Protein AF-B9SPA8-F1 (afdb_monomer_lite)

Radius of gyration: 14.14 Å; chains: 1; bounding box: 29×27×42 Å

Foldseek 3Di:
DPPPPPCDPVNLVVVLVVLVVVLVVLVVVCVVPVPPVVSVVSNVVSVVVNVVSVVVD

Organism: Ricinus communis (NCBI:txid3988)

Sequence (57 aa):
MQGGEEVSIEELASNLSTYKQQLHQVRELLVDDPYNSEYADMEKELKEVILSYDYLY

pLDDT: mean 86.08, std 15.44, range [38.47, 98.06]

Secondary structure (DSSP, 8-state):
--------HHHHHHHHHHHHHHHHHHHHHHHH-TT-HHHHHHHHHHHHHHHHHHTT-

Structure (mmCIF, N/CA/C/O backbone):
data_AF-B9SPA8-F1
#
_entry.id   AF-B9SPA8-F1
#
loop_
_atom_site.group_PDB
_atom_site.id
_atom_site.type_symbol
_atom_site.label_atom_id
_atom_site.label_alt_id
_atom_site.label_comp_id
_atom_site.label_asym_id
_atom_site.label_entity_id
_atom_site.label_seq_id
_atom_site.pdbx_PDB_ins_code
_atom_site.Cartn_x
_atom_site.Cartn_y
_atom_site.Cartn_z
_atom_site.occupancy
_atom_site.B_iso_or_equiv
_atom_site.auth_seq_id
_atom_site.auth_comp_id
_atom_site.auth_asym_id
_atom_site.auth_atom_id
_atom_site.pdbx_PDB_model_num
ATOM 1 N N . MET A 1 1 ? -5.258 18.176 27.388 1.00 38.47 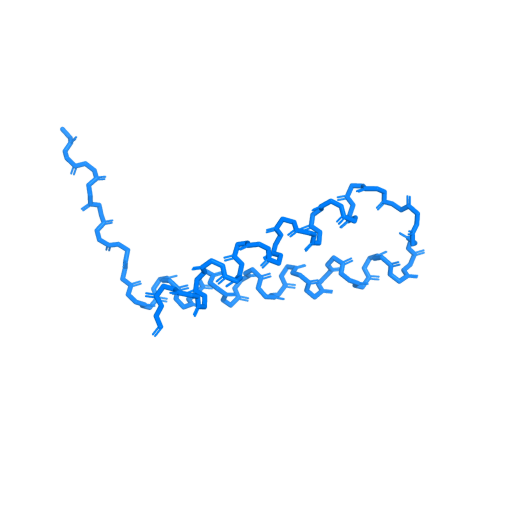1 MET A N 1
ATOM 2 C CA . MET A 1 1 ? -5.681 17.509 26.143 1.00 38.47 1 MET A CA 1
ATOM 3 C C . MET A 1 1 ? -5.472 16.016 26.340 1.00 38.47 1 MET A 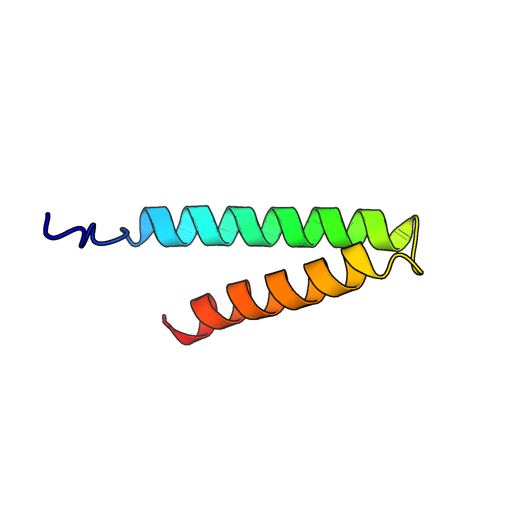C 1
ATOM 5 O O . MET A 1 1 ? -4.342 15.562 26.260 1.00 38.47 1 MET A O 1
ATOM 9 N N . GLN A 1 2 ? -6.516 15.280 26.723 1.00 45.59 2 GLN A N 1
ATOM 10 C CA . GLN A 1 2 ? -6.522 13.818 26.622 1.00 45.59 2 GLN A CA 1
ATOM 11 C C . GLN A 1 2 ? -7.042 13.509 25.217 1.00 45.59 2 GLN A C 1
ATOM 13 O O . GLN A 1 2 ? -8.244 13.502 24.993 1.00 45.59 2 GLN A O 1
ATOM 18 N N . GLY A 1 3 ? -6.125 13.403 24.254 1.00 47.50 3 GLY A N 1
ATOM 19 C CA . GLY A 1 3 ? -6.424 13.052 22.864 1.00 47.50 3 GLY A CA 1
ATOM 20 C C . GLY A 1 3 ? -6.527 11.541 22.702 1.00 47.50 3 GLY A C 1
ATOM 21 O O . GLY A 1 3 ? -5.699 10.941 22.029 1.00 47.50 3 GLY A O 1
ATOM 22 N N . GLY A 1 4 ? -7.479 10.933 23.404 1.00 49.09 4 GLY A N 1
ATOM 23 C CA . GLY A 1 4 ? -7.944 9.581 23.127 1.00 49.09 4 GLY A CA 1
ATOM 24 C C . GLY A 1 4 ? -9.270 9.695 22.394 1.00 49.09 4 GLY A C 1
ATOM 25 O O . GLY A 1 4 ? -10.311 9.502 23.010 1.00 49.09 4 GLY A O 1
ATOM 26 N N . GLU A 1 5 ? -9.245 10.103 21.125 1.00 61.09 5 GLU A N 1
ATOM 27 C CA . GLU A 1 5 ? -10.390 9.816 20.262 1.00 61.09 5 GLU A CA 1
ATOM 28 C C . GLU A 1 5 ? -10.397 8.301 20.070 1.00 61.09 5 GLU A C 1
ATOM 30 O O . GLU A 1 5 ? -9.468 7.730 19.495 1.00 61.09 5 GLU A O 1
ATOM 35 N N . GLU A 1 6 ? -11.393 7.638 20.654 1.00 65.19 6 GLU A N 1
ATOM 36 C CA . GLU A 1 6 ? -11.693 6.250 20.328 1.00 65.19 6 GLU A CA 1
ATOM 37 C C . GLU A 1 6 ? -11.997 6.203 18.831 1.00 65.19 6 GLU A C 1
ATOM 39 O O . GLU A 1 6 ? -13.039 6.680 18.390 1.00 65.19 6 GLU A O 1
ATOM 44 N N . VAL A 1 7 ? -11.057 5.678 18.042 1.00 66.44 7 VAL A N 1
ATOM 45 C CA . VAL A 1 7 ? -11.283 5.442 16.616 1.00 66.44 7 VAL A CA 1
ATOM 46 C C . VAL A 1 7 ? -12.400 4.409 16.510 1.00 66.44 7 VAL A C 1
ATOM 48 O O . VAL A 1 7 ? -12.267 3.285 17.002 1.00 66.44 7 VAL A O 1
ATOM 51 N N . SER A 1 8 ? -13.513 4.794 15.896 1.00 79.88 8 SER A N 1
ATOM 52 C CA . SER A 1 8 ? -14.697 3.944 15.785 1.00 79.88 8 SER A CA 1
ATOM 53 C C . SER A 1 8 ? -14.409 2.729 14.898 1.00 79.88 8 SER A C 1
ATOM 55 O O . SER A 1 8 ? -13.611 2.810 13.966 1.00 79.88 8 SER A O 1
ATOM 57 N N . ILE A 1 9 ? -15.114 1.610 15.105 1.00 78.12 9 ILE A N 1
ATOM 58 C CA . ILE A 1 9 ? -15.014 0.423 14.225 1.00 78.12 9 ILE A CA 1
ATOM 59 C C . ILE A 1 9 ? -15.256 0.802 12.752 1.00 78.12 9 ILE A C 1
ATOM 61 O O . ILE A 1 9 ? -14.597 0.283 11.855 1.00 78.12 9 ILE A O 1
ATOM 65 N N . GLU A 1 10 ? -16.164 1.744 12.499 1.00 82.19 10 GLU A N 1
ATOM 66 C CA . GLU A 1 10 ? -16.471 2.265 11.162 1.00 82.19 10 GLU A CA 1
ATOM 67 C C . GLU A 1 10 ? -15.298 3.052 10.555 1.00 82.19 10 GLU A C 1
ATOM 69 O O . GLU A 1 10 ? -14.980 2.882 9.377 1.00 82.19 10 GLU A O 1
ATOM 74 N N . GLU A 1 11 ? -14.609 3.865 11.359 1.00 82.44 11 GLU A N 1
ATOM 75 C CA . GLU A 1 11 ? -13.410 4.599 10.941 1.00 82.44 11 GLU A CA 1
ATOM 76 C C . GLU A 1 11 ? -12.246 3.639 10.677 1.00 82.44 11 GLU A C 1
ATOM 78 O O . GLU A 1 11 ? -11.553 3.774 9.670 1.00 82.44 11 GLU A O 1
ATOM 83 N N . LEU A 1 12 ? -12.080 2.609 11.514 1.00 81.19 12 LEU A N 1
ATOM 84 C CA . LEU A 1 12 ? -11.107 1.537 11.294 1.00 81.19 12 LEU A CA 1
ATOM 85 C C . LEU A 1 12 ? -11.393 0.778 9.992 1.00 81.19 12 LEU A C 1
ATOM 87 O O . LEU A 1 12 ? -10.479 0.559 9.197 1.00 81.19 12 LEU A O 1
ATOM 91 N N . ALA A 1 13 ? -12.654 0.421 9.732 1.00 79.62 13 ALA A N 1
ATOM 92 C CA . ALA A 1 13 ? -13.059 -0.257 8.502 1.00 79.62 13 ALA A CA 1
ATOM 93 C C . ALA A 1 13 ? -12.836 0.618 7.256 1.00 79.62 13 ALA A C 1
ATOM 95 O O . ALA A 1 13 ? -12.364 0.124 6.228 1.00 79.62 13 ALA A O 1
ATOM 96 N N . SER A 1 14 ? -13.127 1.919 7.352 1.00 84.38 14 SER A N 1
ATOM 97 C CA . SER A 1 14 ? -12.877 2.898 6.287 1.00 84.38 14 SER A CA 1
ATOM 98 C C . SER A 1 14 ? -11.380 3.057 5.993 1.00 84.38 14 SER A C 1
ATOM 100 O O . SER A 1 14 ? -10.952 2.979 4.835 1.00 84.38 14 SER A O 1
ATOM 102 N N . ASN A 1 15 ? -10.558 3.180 7.039 1.00 86.81 15 ASN A N 1
ATOM 103 C CA . ASN A 1 15 ? -9.102 3.242 6.919 1.00 86.81 15 ASN A CA 1
ATOM 104 C C . ASN A 1 15 ? -8.551 1.962 6.277 1.00 86.81 15 ASN A C 1
ATOM 106 O O . ASN A 1 15 ? -7.774 2.030 5.326 1.00 86.81 15 ASN A O 1
ATOM 110 N N . LEU A 1 16 ? -9.023 0.791 6.713 1.00 88.50 16 LEU A N 1
ATOM 111 C CA . LEU A 1 16 ? -8.620 -0.496 6.149 1.00 88.50 16 LEU A CA 1
ATOM 112 C C . LEU A 1 16 ? -9.008 -0.634 4.671 1.00 88.50 16 LEU A C 1
ATOM 114 O O . LEU A 1 16 ? -8.215 -1.127 3.867 1.00 88.50 16 LEU A O 1
ATOM 118 N N . SER A 1 17 ? -10.210 -0.188 4.294 1.00 91.81 17 SER A N 1
ATOM 119 C CA . SER A 1 17 ? -10.636 -0.148 2.891 1.00 91.81 17 SER A CA 1
ATOM 120 C C . SER A 1 17 ? -9.718 0.750 2.059 1.00 91.81 17 SER A C 1
ATOM 122 O O . SER A 1 17 ? -9.305 0.366 0.965 1.00 91.81 17 SER A O 1
ATOM 124 N N . THR A 1 18 ? -9.338 1.908 2.602 1.00 93.50 18 THR A N 1
ATOM 125 C CA . THR A 1 18 ? -8.422 2.852 1.948 1.00 93.50 18 THR A CA 1
ATOM 126 C C . THR A 1 18 ? -7.038 2.231 1.736 1.00 93.50 18 THR A C 1
ATOM 128 O O . THR A 1 18 ? -6.526 2.254 0.617 1.00 93.50 18 THR A O 1
ATOM 131 N N . TYR A 1 19 ? -6.458 1.586 2.755 1.00 93.06 19 TYR A N 1
ATOM 132 C CA . TYR A 1 19 ? -5.164 0.903 2.624 1.00 93.06 19 TYR A CA 1
ATOM 133 C C . TYR A 1 19 ? -5.202 -0.239 1.601 1.00 93.06 19 TYR A C 1
ATOM 135 O O . TYR A 1 19 ? -4.263 -0.412 0.825 1.00 93.06 19 TYR A O 1
ATOM 143 N N . LYS A 1 20 ? -6.306 -0.995 1.535 1.00 94.06 20 LYS A N 1
ATOM 144 C CA . LYS A 1 20 ? -6.497 -2.049 0.522 1.00 94.06 20 LYS A CA 1
ATOM 145 C C . LYS A 1 20 ? -6.537 -1.476 -0.899 1.00 94.06 20 LYS A C 1
ATOM 147 O O . LYS A 1 20 ? -5.963 -2.077 -1.808 1.00 94.06 20 LYS A O 1
ATOM 152 N N . GLN A 1 21 ? -7.168 -0.317 -1.095 1.00 96.88 21 GLN A N 1
ATOM 153 C CA . GLN A 1 21 ? -7.174 0.377 -2.387 1.00 96.88 21 GLN A CA 1
ATOM 154 C C . GLN A 1 21 ? -5.786 0.903 -2.765 1.00 96.88 21 GLN A C 1
ATOM 156 O O . GLN A 1 21 ? -5.358 0.713 -3.901 1.00 96.88 21 GLN A O 1
ATOM 161 N N . GLN A 1 22 ? -5.056 1.495 -1.818 1.00 96.44 22 GLN A N 1
ATOM 162 C CA . GLN A 1 22 ? -3.678 1.942 -2.044 1.00 96.44 22 GLN A CA 1
ATOM 163 C C . GLN A 1 22 ? -2.761 0.772 -2.416 1.00 96.44 22 GLN A C 1
ATOM 165 O O . GLN A 1 22 ? -1.998 0.870 -3.371 1.00 96.44 22 GLN A O 1
ATOM 170 N N . LEU A 1 23 ? -2.892 -0.373 -1.737 1.00 97.50 23 LEU A N 1
ATOM 171 C CA . LEU A 1 23 ? -2.133 -1.579 -2.069 1.00 97.50 23 LEU A CA 1
ATOM 172 C C . LEU A 1 23 ? -2.429 -2.062 -3.496 1.00 97.50 23 LEU A C 1
ATOM 174 O O . LEU A 1 23 ? -1.528 -2.526 -4.192 1.00 97.50 23 LEU A O 1
ATOM 178 N N . HIS A 1 24 ? -3.684 -1.966 -3.940 1.00 97.81 24 HIS A N 1
ATOM 179 C CA . HIS A 1 24 ? -4.040 -2.304 -5.314 1.00 97.81 24 HIS A CA 1
ATOM 180 C C . HIS A 1 24 ? -3.356 -1.372 -6.322 1.00 97.81 24 HIS A C 1
ATOM 182 O O . HIS A 1 24 ? -2.717 -1.867 -7.244 1.00 97.81 24 HIS A O 1
ATOM 188 N N . GLN A 1 25 ? -3.399 -0.059 -6.092 1.00 97.81 25 GLN A N 1
ATOM 189 C CA . GLN A 1 25 ? -2.753 0.935 -6.959 1.00 97.81 25 GLN A CA 1
ATOM 190 C C . GLN A 1 25 ? -1.232 0.747 -7.025 1.00 97.81 25 GLN A C 1
ATOM 192 O O . GLN A 1 25 ? -0.652 0.766 -8.106 1.00 97.81 25 GLN A O 1
ATOM 197 N N . VAL A 1 26 ? -0.578 0.500 -5.886 1.00 97.56 26 VAL A N 1
ATOM 198 C CA . VAL A 1 26 ? 0.869 0.227 -5.832 1.00 97.56 26 VAL A CA 1
ATOM 199 C C . VAL A 1 26 ? 1.224 -1.022 -6.642 1.00 97.56 26 VAL A C 1
ATOM 201 O O . VAL A 1 26 ? 2.228 -1.036 -7.349 1.00 97.56 26 VAL A O 1
ATOM 204 N N . ARG A 1 27 ? 0.386 -2.064 -6.601 1.00 97.88 27 ARG A N 1
ATOM 205 C CA . ARG A 1 27 ? 0.589 -3.266 -7.421 1.00 97.88 27 ARG A CA 1
ATOM 206 C C . ARG A 1 27 ? 0.431 -2.999 -8.910 1.00 97.88 27 ARG A C 1
ATOM 208 O O . ARG A 1 27 ? 1.187 -3.577 -9.679 1.00 97.88 27 ARG A O 1
ATOM 215 N N . GLU A 1 28 ? -0.517 -2.156 -9.314 1.00 98.06 28 GLU A N 1
ATOM 216 C CA . GLU A 1 28 ? -0.645 -1.741 -10.716 1.00 98.06 28 GLU A CA 1
ATOM 217 C C . GLU A 1 28 ? 0.607 -0.977 -11.172 1.00 98.06 28 GLU A C 1
ATOM 219 O O . GLU A 1 28 ? 1.178 -1.306 -12.206 1.00 98.06 28 GLU A O 1
ATOM 224 N N . LEU A 1 29 ? 1.117 -0.054 -10.352 1.00 97.50 29 LEU A N 1
ATOM 225 C CA . LEU A 1 29 ? 2.355 0.677 -10.647 1.00 97.50 29 LEU A CA 1
ATOM 226 C C . LEU A 1 29 ? 3.583 -0.243 -10.737 1.00 97.50 29 LEU A C 1
ATOM 228 O O . LEU A 1 29 ? 4.441 -0.036 -11.588 1.00 97.50 29 LEU A O 1
ATOM 232 N N . LEU A 1 30 ? 3.663 -1.284 -9.904 1.00 97.69 30 LEU A N 1
ATOM 233 C CA . LEU A 1 30 ? 4.739 -2.284 -9.952 1.00 97.69 30 LEU A CA 1
ATOM 234 C C . LEU A 1 30 ? 4.644 -3.233 -11.154 1.00 97.69 30 LEU A C 1
ATOM 236 O O . LEU A 1 30 ? 5.644 -3.853 -11.512 1.00 97.69 30 LEU A O 1
ATOM 240 N N . VAL A 1 31 ? 3.470 -3.379 -11.777 1.00 97.19 31 VAL A N 1
ATOM 241 C CA . VAL A 1 31 ? 3.359 -4.079 -13.068 1.00 97.19 31 VAL A CA 1
ATOM 242 C C . VAL A 1 31 ? 4.046 -3.261 -14.162 1.00 97.19 31 VAL A C 1
ATOM 244 O O . VAL A 1 31 ? 4.749 -3.839 -14.993 1.00 97.19 31 VAL A O 1
ATOM 247 N N . ASP A 1 32 ? 3.879 -1.937 -14.131 1.00 97.25 32 ASP A N 1
ATOM 248 C CA . ASP A 1 32 ? 4.466 -1.018 -15.109 1.00 97.25 32 ASP A CA 1
ATOM 249 C C . ASP A 1 32 ? 5.964 -0.756 -14.855 1.00 97.25 32 ASP A C 1
ATOM 251 O O . ASP A 1 32 ? 6.744 -0.677 -15.807 1.00 97.25 32 ASP A O 1
ATOM 255 N N . ASP A 1 33 ? 6.387 -0.670 -13.587 1.00 97.12 33 ASP A N 1
ATOM 256 C CA . ASP A 1 33 ? 7.787 -0.503 -13.171 1.00 97.12 33 ASP A CA 1
ATOM 257 C C . ASP A 1 33 ? 8.184 -1.488 -12.047 1.00 97.12 33 ASP A C 1
ATOM 259 O O . ASP A 1 33 ? 8.207 -1.132 -10.863 1.00 97.12 33 ASP A O 1
ATOM 263 N N . PRO A 1 34 ? 8.545 -2.741 -12.395 1.00 96.44 34 PRO A N 1
ATOM 264 C CA . PRO A 1 34 ? 8.868 -3.786 -11.417 1.00 96.44 34 PRO A CA 1
ATOM 265 C C . PRO A 1 34 ? 10.140 -3.540 -10.598 1.00 96.44 34 PRO A C 1
ATOM 267 O O . PRO A 1 34 ? 10.388 -4.254 -9.626 1.00 96.44 34 PRO A O 1
ATOM 270 N N . TYR A 1 35 ? 10.980 -2.587 -11.009 1.00 96.94 35 TYR A N 1
ATOM 271 C CA . TYR A 1 35 ? 12.255 -2.285 -10.353 1.00 96.94 35 TYR A CA 1
ATOM 272 C C . TYR A 1 35 ? 12.177 -1.045 -9.462 1.00 96.94 35 TYR A C 1
ATOM 274 O O . TYR A 1 35 ? 13.188 -0.648 -8.876 1.00 96.94 35 TYR A O 1
ATOM 282 N N . ASN A 1 36 ? 10.990 -0.452 -9.332 1.00 97.88 36 ASN A N 1
ATOM 283 C CA . ASN A 1 36 ? 10.763 0.675 -8.452 1.00 97.88 36 ASN A CA 1
ATOM 284 C C . ASN A 1 36 ? 10.847 0.241 -6.982 1.00 97.88 36 ASN A C 1
ATOM 286 O O . ASN A 1 36 ? 9.905 -0.325 -6.423 1.00 97.88 36 ASN A O 1
ATOM 290 N N . SER A 1 37 ? 11.988 0.502 -6.346 1.00 96.81 37 SER A N 1
ATOM 291 C CA . SER A 1 37 ? 12.205 0.137 -4.944 1.00 96.81 37 SER A CA 1
ATOM 292 C C . SER A 1 37 ? 11.253 0.866 -3.998 1.00 96.81 37 SER A C 1
ATOM 294 O O . SER A 1 37 ? 10.839 0.286 -3.004 1.00 96.81 37 SER A O 1
ATOM 296 N N . GLU A 1 38 ? 10.863 2.102 -4.322 1.00 97.50 38 GLU A N 1
ATOM 297 C CA . GLU A 1 38 ? 9.957 2.892 -3.487 1.00 97.50 38 GLU A CA 1
ATOM 298 C C . GLU A 1 38 ? 8.554 2.270 -3.455 1.00 97.50 38 GLU A C 1
ATOM 300 O O . GLU A 1 38 ? 7.980 2.081 -2.385 1.00 97.50 38 GLU A O 1
ATOM 305 N N . TYR A 1 39 ? 8.026 1.848 -4.608 1.00 97.25 39 TYR A N 1
ATOM 306 C CA . TYR A 1 39 ? 6.748 1.134 -4.659 1.00 97.25 39 TYR A CA 1
ATOM 307 C C . TYR A 1 39 ? 6.819 -0.262 -4.037 1.00 97.25 39 TYR A C 1
ATOM 309 O O . TYR A 1 39 ? 5.851 -0.699 -3.414 1.00 97.25 39 TYR A O 1
ATOM 317 N N . ALA A 1 40 ? 7.954 -0.956 -4.147 1.00 97.38 40 ALA A N 1
ATOM 318 C CA . ALA A 1 40 ? 8.151 -2.238 -3.473 1.00 97.38 40 ALA A CA 1
ATOM 319 C C . ALA A 1 40 ? 8.143 -2.088 -1.939 1.00 97.38 40 ALA A C 1
ATOM 321 O O . ALA A 1 40 ? 7.510 -2.890 -1.245 1.00 97.38 40 ALA A O 1
ATOM 322 N N . ASP A 1 41 ? 8.789 -1.042 -1.418 1.00 97.31 41 ASP A N 1
ATOM 323 C CA . ASP A 1 41 ? 8.782 -0.715 0.008 1.00 97.31 41 ASP A CA 1
ATOM 324 C C . ASP A 1 41 ? 7.370 -0.319 0.473 1.00 97.31 41 ASP A C 1
ATOM 326 O O . ASP A 1 41 ? 6.870 -0.879 1.452 1.00 97.31 41 ASP A O 1
ATOM 330 N N . MET A 1 42 ? 6.660 0.529 -0.284 1.00 96.62 42 MET A N 1
ATOM 331 C CA . MET A 1 42 ? 5.260 0.874 0.009 1.00 96.62 42 MET A CA 1
ATOM 332 C C . MET A 1 42 ? 4.336 -0.356 0.013 1.00 96.62 42 MET A C 1
ATOM 334 O O . MET A 1 42 ? 3.460 -0.463 0.873 1.00 96.62 42 MET A O 1
ATOM 338 N N . GLU A 1 43 ? 4.511 -1.310 -0.914 1.00 97.75 43 GLU A N 1
ATOM 339 C CA . GLU A 1 43 ? 3.711 -2.545 -0.940 1.00 97.75 43 GLU A CA 1
ATOM 340 C C . GLU A 1 43 ? 3.893 -3.346 0.359 1.00 97.75 43 GLU A C 1
ATOM 342 O O . GLU A 1 43 ? 2.931 -3.903 0.901 1.00 97.75 43 GLU A O 1
ATOM 347 N N . LYS A 1 44 ? 5.129 -3.408 0.864 1.00 96.62 44 LYS A N 1
ATOM 348 C CA . LYS A 1 44 ? 5.458 -4.106 2.104 1.00 96.62 44 LYS A CA 1
ATOM 349 C C . LYS A 1 44 ? 4.835 -3.414 3.314 1.00 96.62 44 LYS A C 1
ATOM 351 O O . LYS A 1 44 ? 4.168 -4.084 4.100 1.00 96.62 44 LYS A O 1
ATOM 356 N N . GLU A 1 45 ? 4.995 -2.100 3.435 1.00 95.56 45 GLU A N 1
ATOM 357 C CA . GLU A 1 45 ? 4.438 -1.325 4.549 1.00 95.56 45 GLU A CA 1
ATOM 358 C C . GLU A 1 45 ? 2.906 -1.421 4.592 1.00 95.56 45 GLU A C 1
ATOM 360 O O . GLU A 1 45 ? 2.327 -1.711 5.640 1.00 95.56 45 GLU A O 1
ATOM 365 N N . LEU A 1 46 ? 2.232 -1.285 3.444 1.00 95.62 46 LEU A N 1
ATOM 366 C CA . LEU A 1 46 ? 0.773 -1.418 3.360 1.00 95.62 46 LEU A CA 1
ATOM 367 C C . LEU A 1 46 ? 0.294 -2.817 3.767 1.00 95.62 46 LEU A C 1
ATOM 369 O O . LEU A 1 46 ? -0.718 -2.941 4.461 1.00 95.62 46 LEU A O 1
ATOM 373 N N . LYS A 1 47 ? 1.013 -3.879 3.378 1.00 94.88 47 LYS A N 1
ATOM 374 C CA . LYS A 1 47 ? 0.704 -5.250 3.820 1.00 94.88 47 LYS A CA 1
ATOM 375 C C . LYS A 1 47 ? 0.837 -5.395 5.333 1.00 94.88 47 LYS A C 1
ATOM 377 O O . LYS A 1 47 ? -0.035 -6.006 5.942 1.00 94.88 47 LYS A O 1
ATOM 382 N N . GLU A 1 48 ? 1.894 -4.852 5.932 1.00 92.69 48 GLU A N 1
ATOM 383 C CA . GLU A 1 48 ? 2.107 -4.912 7.383 1.00 92.69 48 GLU A CA 1
ATOM 384 C C . GLU A 1 48 ? 0.991 -4.181 8.141 1.00 92.69 48 GLU A C 1
ATOM 386 O O . GLU A 1 48 ? 0.434 -4.735 9.089 1.00 92.69 48 GLU A O 1
ATOM 391 N N . VAL A 1 49 ? 0.590 -2.997 7.671 1.00 89.19 49 VAL A N 1
ATOM 392 C CA . VAL A 1 49 ? -0.523 -2.226 8.245 1.00 89.19 49 VAL A CA 1
ATOM 393 C C . VAL A 1 49 ? -1.833 -3.012 8.151 1.00 89.19 49 VAL A C 1
ATOM 395 O O . VAL A 1 49 ? -2.499 -3.207 9.165 1.00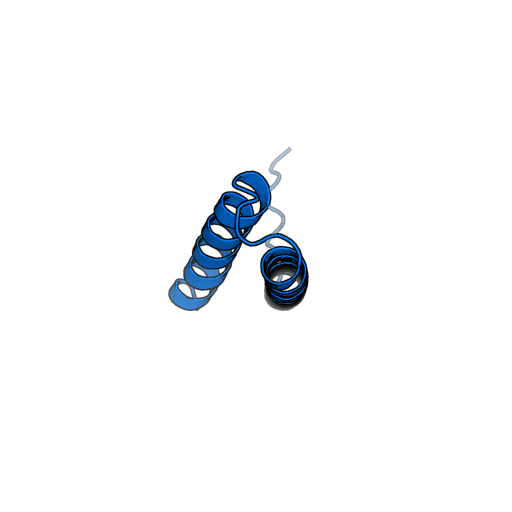 89.19 49 VAL A O 1
ATOM 398 N N . ILE A 1 50 ? -2.189 -3.531 6.972 1.00 89.94 50 ILE A N 1
ATOM 399 C CA . ILE A 1 50 ? -3.424 -4.310 6.770 1.00 89.94 50 ILE A CA 1
ATOM 400 C C . ILE A 1 50 ? -3.449 -5.555 7.661 1.00 89.94 50 ILE A C 1
ATOM 402 O O . ILE A 1 50 ? -4.447 -5.803 8.333 1.00 89.94 50 ILE A O 1
ATOM 406 N N . LEU A 1 51 ? -2.345 -6.306 7.708 1.00 88.50 51 LEU A N 1
ATOM 407 C CA . LEU A 1 51 ? -2.233 -7.476 8.576 1.00 88.50 51 LEU A CA 1
ATOM 408 C C . LEU A 1 51 ? -2.377 -7.088 10.047 1.00 88.50 51 LEU A C 1
ATOM 410 O O . LEU A 1 51 ? -3.059 -7.786 10.787 1.00 88.50 51 LEU A O 1
ATOM 414 N N . SER A 1 52 ? -1.787 -5.968 10.472 1.00 84.06 52 SER A N 1
ATOM 415 C CA . SER A 1 52 ? -1.911 -5.499 11.855 1.00 84.06 52 SER A CA 1
ATOM 416 C C . SER A 1 52 ? -3.369 -5.250 12.259 1.00 84.06 52 SER A C 1
ATOM 418 O O . SER A 1 52 ? -3.739 -5.576 13.382 1.00 84.06 52 SER A O 1
ATOM 420 N N . TYR A 1 53 ? -4.215 -4.772 11.339 1.00 78.25 53 TYR A N 1
ATOM 421 C CA . TYR A 1 53 ? -5.654 -4.631 11.574 1.00 78.25 53 TYR A CA 1
ATOM 422 C C . TYR A 1 53 ? -6.378 -5.982 11.618 1.00 78.25 53 TYR A C 1
ATOM 424 O O . TYR A 1 53 ? -7.210 -6.175 12.501 1.0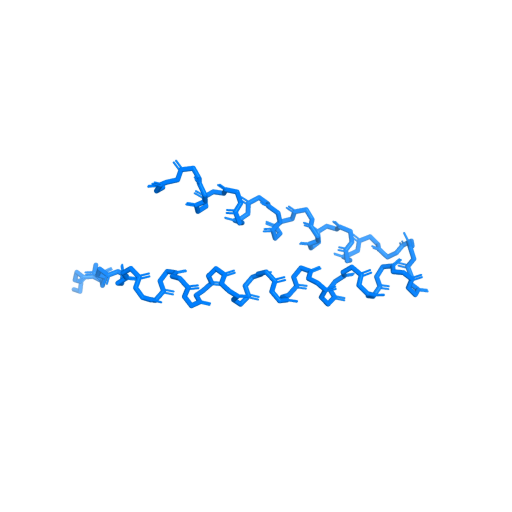0 78.25 53 TYR A O 1
ATOM 432 N N . ASP A 1 54 ? -6.038 -6.917 10.723 1.00 77.38 54 ASP A N 1
ATOM 433 C CA . ASP A 1 54 ? -6.650 -8.256 10.678 1.00 77.38 54 ASP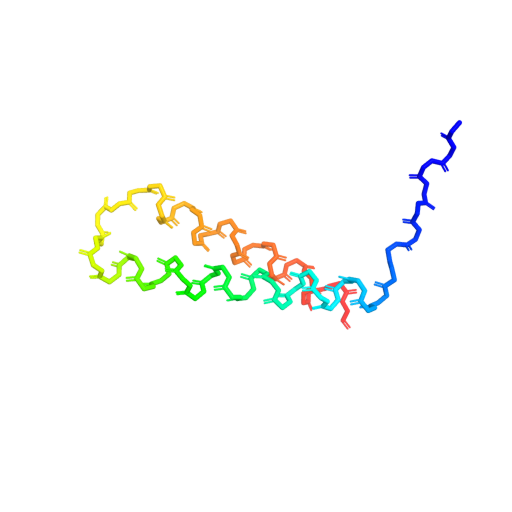 A CA 1
ATOM 434 C C . ASP A 1 54 ? -6.275 -9.130 11.898 1.00 77.38 54 ASP A C 1
ATOM 436 O O . ASP A 1 54 ? -6.996 -10.066 12.218 1.00 77.38 54 ASP A O 1
ATOM 440 N N . TYR A 1 55 ? -5.157 -8.863 12.589 1.00 75.31 55 TYR A N 1
ATOM 441 C CA . TYR A 1 55 ? -4.782 -9.566 13.832 1.00 75.31 55 TYR A CA 1
ATOM 442 C C . TYR A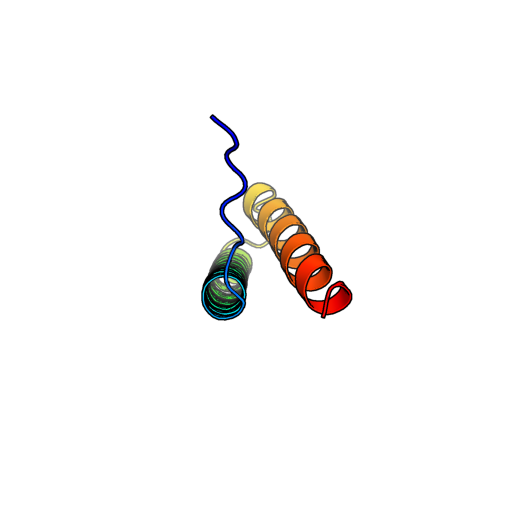 1 55 ? -5.406 -8.964 15.101 1.00 75.31 55 TYR A C 1
ATOM 444 O O . TYR A 1 55 ? -5.362 -9.599 16.158 1.00 75.31 55 TYR A O 1
ATOM 452 N N . LEU A 1 56 ? -5.931 -7.738 15.031 1.00 65.38 56 LEU A N 1
ATOM 453 C CA . LEU A 1 56 ? -6.491 -7.020 16.181 1.00 65.38 56 LEU A CA 1
ATOM 454 C C . LEU A 1 56 ? -8.007 -7.226 16.358 1.00 65.38 56 LEU A C 1
ATOM 456 O O . LEU A 1 56 ? -8.533 -6.832 17.400 1.00 65.38 56 LEU A O 1
ATOM 460 N N . TYR A 1 57 ? -8.688 -7.855 15.394 1.00 55.72 57 TYR A N 1
ATOM 461 C CA . TYR A 1 57 ? -10.136 -8.116 15.377 1.00 55.72 57 TYR A CA 1
ATOM 462 C C . TYR A 1 57 ? -10.451 -9.511 14.832 1.00 55.72 57 TYR A C 1
ATOM 464 O O . TYR A 1 57 ? -11.487 -10.076 15.253 1.00 55.72 57 TYR A O 1
#